Protein 2YX5 (pdb70)

Radius of gyration: 16.31 Å; Cα contacts (8 Å, |Δi|>4): 123; chains: 1; bounding box: 47×27×25 Å

Secondary structure (DSSP, 8-state):
-EEEEEEEEEPTT---HHHHHHHHHHHHTT-TT-------EEEEEEE---HHHHHHHHHHHIIIII--TTTEEEEEEEEE--

Nearest PDB structures (foldseek):
  2yx5-assembly1_A  TM=1.012E+00  e=3.214E-15  Methanocaldococcus jannaschii
  1t4a-assembly1_A  TM=8.708E-01  e=8.431E-09  Bacillus subtilis
  2zw2-assembly1_B  TM=8.905E-01  e=6.081E-07  Sulfurisphaera tokodaii
  2dgb-assembly1_D  TM=8.158E-01  e=1.953E-06  Thermus thermophilus
  3d54-assembly1_J  TM=8.507E-01  e=4.386E-05  Thermotoga maritima

Foldseek 3Di:
DKKKKKKKFWPPPDDDPVFVVVQVVCVVVPPPVRDTGGDIDIDIDDDDPDFVVVLVVVVVVCVPPVHDVVTMDMDMDMGHDD

Organism: Methanocaldococcus jannaschii (strain ATCC 43067 / DSM 2661 / JAL-1 / JCM 10045 / NBRC 100440) (NCBI:txid243232)

Sequence (82 aa):
MYKATVIIKLKKGVLNPEGRTIQRALNFLGFNNVKEVQTYKMIDIIMEENEEKVKEEVEEMCKKLLANPVIHDYEIKVEKIE

CATH classification: 3.30.1280.10

B-factor: mean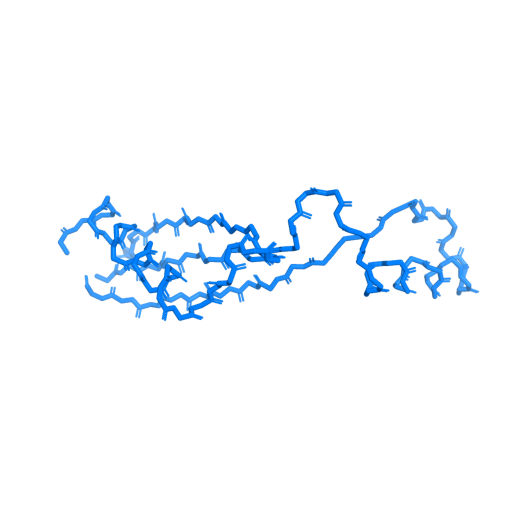 58.04, std 15.5, range [28.44, 111.87]

InterPro domains:
  IPR003850 Phosphoribosylformylglycinamidine synthase subunit PurS [MF_01926] (2-79)
  IPR003850 Phosphoribosylformylglycinamidine synthase subunit PurS [PF02700] (3-79)
  IPR003850 Phosphoribosylformylglycinamidine synthase subunit PurS [PTHR34696] (1-82)
  IPR003850 Phosphoribosylformylglycinamidine synthase subunit PurS [TIGR00302] (2-81)
  IPR036604 Phosphoribosylformylglycinamidine synthase subunit PurS-like superfamily [G3DSA:3.30.1280.10] (1-83)
  IPR036604 Phosphoribosylformylglycinamidine synthase subunit PurS-like superfamily [SSF82697] (2-78)

Structure (mmCIF, N/CA/C/O backbone):
data_2YX5
#
_entry.id   2YX5
#
_cell.length_a   96.251
_cell.length_b   96.251
_cell.length_c   48.257
_cell.angle_alpha   90.00
_cell.angle_beta   90.00
_cell.angle_gamma   120.00
#
_symmetry.space_group_name_H-M   'P 64 2 2'
#
loop_
_entity.id
_entity.type
_entity.pdbx_description
1 polymer 'UPF0062 protein MJ1593'
2 water water
#
loop_
_atom_site.group_PDB
_atom_site.id
_atom_site.type_symbol
_atom_site.label_atom_id
_atom_site.label_alt_id
_atom_site.label_comp_id
_atom_site.label_asym_id
_atom_site.label_entity_id
_atom_site.label_seq_id
_atom_site.pdbx_PDB_ins_code
_atom_site.Cartn_x
_atom_site.Cartn_y
_atom_site.Cartn_z
_atom_site.occupancy
_atom_site.B_iso_or_equiv
_atom_site.auth_seq_id
_atom_site.auth_comp_id
_atom_site.auth_asym_id
_atom_site.auth_atom_id
_atom_site.pdbx_PDB_model_num
ATOM 1 N N . MET A 1 1 ? 28.536 21.948 -4.273 1.00 67.56 1 MET A N 1
ATOM 2 C CA . MET A 1 1 ? 29.582 20.908 -4.463 1.00 61.39 1 MET A CA 1
ATOM 3 C C . MET A 1 1 ? 30.854 21.286 -3.718 1.00 60.81 1 MET A C 1
ATOM 4 O O . MET A 1 1 ? 31.372 22.409 -3.825 1.00 53.36 1 MET A O 1
ATOM 9 N N . TYR A 1 2 ? 31.343 20.329 -2.944 1.00 62.56 2 TYR A N 1
ATOM 10 C CA . TYR A 1 2 ? 32.543 20.535 -2.158 1.00 60.89 2 TYR A CA 1
ATOM 11 C C . TYR A 1 2 ? 33.482 19.349 -2.310 1.00 60.47 2 TYR A C 1
ATOM 12 O O . TYR A 1 2 ? 33.051 18.208 -2.567 1.00 48.55 2 TYR A O 1
ATOM 21 N N . LYS A 1 3 ? 34.768 19.650 -2.145 1.00 52.77 3 LYS A N 1
ATOM 22 C CA . LYS A 1 3 ? 35.821 18.665 -2.210 1.00 48.24 3 LYS A CA 1
ATOM 23 C C . LYS A 1 3 ? 36.420 18.529 -0.813 1.00 50.95 3 LYS A C 1
ATOM 24 O O . LYS A 1 3 ? 37.045 19.455 -0.302 1.00 52.73 3 LYS A O 1
ATOM 30 N N . ALA A 1 4 ? 36.212 17.384 -0.180 1.00 40.38 4 ALA A N 1
ATOM 31 C CA . ALA A 1 4 ? 36.778 17.178 1.135 1.00 42.18 4 ALA A CA 1
ATOM 32 C C . ALA A 1 4 ? 38.051 16.376 0.946 1.00 48.11 4 ALA A C 1
ATOM 33 O O . ALA A 1 4 ? 38.087 15.395 0.201 1.00 52.18 4 ALA A O 1
ATOM 35 N N . THR A 1 5 ? 39.113 16.804 1.601 1.00 47.52 5 THR A N 1
ATOM 36 C CA . THR A 1 5 ? 40.357 16.085 1.491 1.00 50.62 5 THR A CA 1
ATOM 37 C C . THR A 1 5 ? 40.655 15.395 2.823 1.00 49.79 5 THR A C 1
ATOM 38 O O . THR A 1 5 ? 40.756 16.056 3.859 1.00 54.53 5 THR A O 1
ATOM 42 N N . VAL A 1 6 ? 40.765 14.065 2.803 1.00 46.50 6 VAL A N 1
AT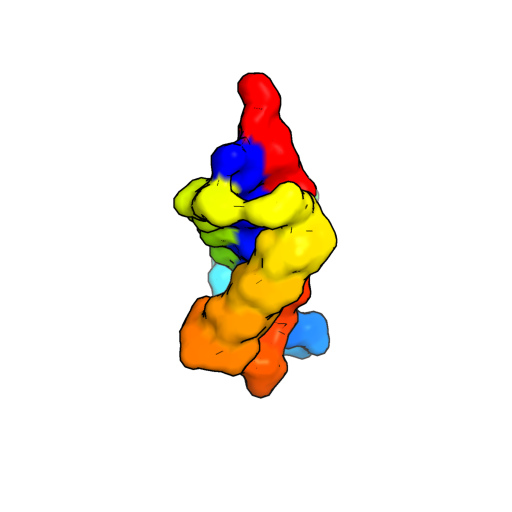OM 43 C CA . VAL A 1 6 ? 41.072 13.337 4.027 1.00 37.34 6 VAL A 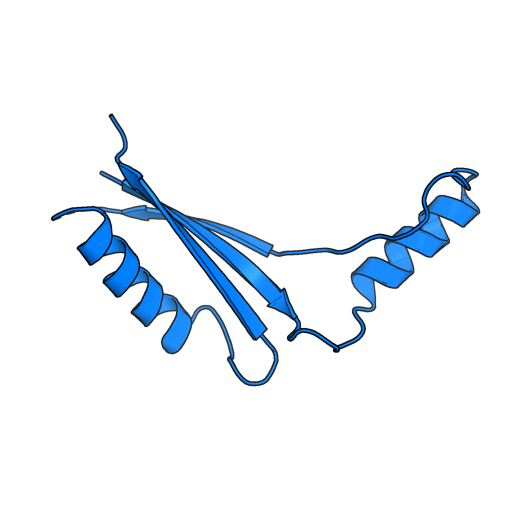CA 1
ATOM 44 C C . VAL A 1 6 ? 42.489 12.750 3.964 1.00 41.92 6 VAL A C 1
ATOM 45 O O . VAL A 1 6 ? 42.800 11.974 3.066 1.00 40.02 6 VAL A O 1
ATOM 49 N N . ILE A 1 7 ? 43.349 13.157 4.894 1.00 42.54 7 ILE A N 1
ATOM 50 C CA . ILE A 1 7 ? 44.699 12.617 4.967 1.00 46.28 7 ILE A CA 1
ATOM 51 C C . ILE A 1 7 ? 44.677 11.657 6.134 1.00 48.16 7 ILE A C 1
ATOM 52 O O . ILE A 1 7 ? 44.241 12.022 7.221 1.00 46.34 7 ILE A O 1
ATOM 57 N N . ILE A 1 8 ? 45.121 10.427 5.897 1.00 50.00 8 ILE A N 1
ATOM 58 C CA . ILE A 1 8 ? 45.161 9.414 6.935 1.00 39.66 8 ILE A CA 1
ATOM 59 C C . ILE A 1 8 ? 46.583 8.889 7.101 1.00 41.26 8 ILE A C 1
ATOM 60 O O . ILE A 1 8 ? 47.234 8.517 6.131 1.00 43.24 8 ILE A O 1
ATOM 65 N N . LYS A 1 9 ? 47.056 8.870 8.339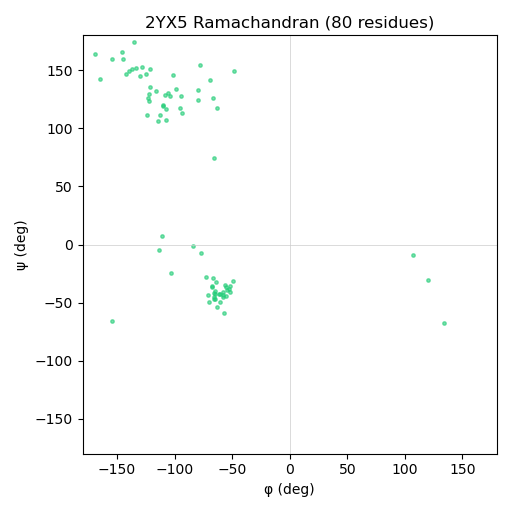 1.00 39.92 9 LYS A N 1
ATOM 66 C CA . LYS A 1 9 ? 48.397 8.396 8.642 1.00 51.09 9 LYS A CA 1
ATOM 67 C C . LYS A 1 9 ? 48.343 7.480 9.866 1.00 50.10 9 LYS A C 1
ATOM 68 O O . LYS A 1 9 ? 47.292 7.307 10.491 1.00 47.27 9 LYS A O 1
ATOM 74 N N . LEU A 1 10 ? 49.478 6.882 10.198 1.00 52.82 10 LEU A N 1
ATOM 75 C CA . LEU A 1 10 ? 49.540 6.035 11.373 1.00 53.58 10 LEU A CA 1
ATOM 76 C C . LEU A 1 10 ? 49.627 6.979 12.568 1.00 55.66 10 LEU A C 1
ATOM 77 O O . LEU A 1 10 ? 50.078 8.120 12.427 1.00 53.77 10 LEU A O 1
ATOM 82 N N . LYS A 1 11 ? 49.180 6.512 13.730 1.00 55.37 11 LYS A N 1
ATOM 83 C CA . LYS A 1 11 ? 49.247 7.311 14.948 1.00 63.48 11 LYS A CA 1
ATOM 84 C C . LYS A 1 11 ? 50.666 7.891 15.089 1.00 70.26 11 LYS A C 1
ATOM 85 O O . LYS A 1 11 ? 51.650 7.289 14.637 1.00 71.67 11 LYS A O 1
ATOM 91 N N . LYS A 1 12 ? 50.773 9.069 15.694 1.00 74.09 12 LYS A N 1
ATOM 92 C CA . LYS A 1 12 ? 52.079 9.681 15.882 1.00 79.19 12 LYS A CA 1
ATOM 93 C C . LYS A 1 12 ? 52.858 8.811 16.851 1.00 76.05 12 LYS A C 1
ATOM 94 O O . LYS A 1 12 ? 52.383 8.512 17.949 1.00 70.71 12 LYS A O 1
ATOM 100 N N . GLY A 1 13 ? 54.052 8.399 16.439 1.00 71.76 13 GLY A N 1
ATOM 101 C CA . GLY A 1 13 ? 54.862 7.559 17.297 1.00 74.12 13 GLY A CA 1
ATOM 102 C C . GLY A 1 13 ? 54.931 6.114 16.839 1.00 75.50 13 GLY A C 1
ATOM 103 O O . GLY A 1 13 ? 55.709 5.331 17.386 1.00 77.91 13 GLY A O 1
ATOM 104 N N . VAL A 1 14 ? 54.116 5.741 15.855 1.00 64.93 14 VAL A N 1
ATOM 105 C CA . VAL A 1 14 ? 54.151 4.374 15.361 1.00 55.24 14 VAL A CA 1
ATOM 106 C C . VAL A 1 14 ? 55.072 4.324 14.152 1.00 56.55 14 VAL A C 1
ATOM 107 O O . VAL A 1 14 ? 54.931 5.124 13.225 1.00 48.55 14 VAL A O 1
ATOM 111 N N . LEU A 1 15 ? 56.037 3.405 14.175 1.00 50.24 15 LEU A N 1
ATOM 112 C CA . LEU A 1 15 ? 56.947 3.296 13.057 1.00 50.11 15 LEU A CA 1
ATOM 113 C C . LEU A 1 15 ? 56.172 2.761 11.855 1.00 48.61 15 LEU A C 1
ATOM 114 O O . LEU A 1 15 ? 55.283 1.912 11.979 1.00 45.27 15 LEU A O 1
ATOM 119 N N . ASN A 1 16 ? 56.506 3.301 10.693 1.00 45.50 16 ASN A N 1
ATOM 120 C CA . ASN A 1 16 ? 55.870 2.934 9.445 1.00 47.06 16 ASN A CA 1
ATOM 121 C C . ASN A 1 16 ? 56.840 2.236 8.495 1.00 46.14 16 ASN A C 1
ATOM 122 O O . ASN A 1 16 ? 57.732 2.856 7.894 1.00 44.75 16 ASN A O 1
ATOM 127 N N . PRO A 1 17 ? 56.666 0.921 8.351 1.00 46.25 17 PRO A N 1
ATOM 128 C CA . PRO A 1 17 ? 57.493 0.085 7.481 1.00 45.87 17 PRO A CA 1
ATOM 129 C C . PRO A 1 17 ? 57.589 0.636 6.053 1.00 40.13 17 PRO A C 1
ATOM 130 O O . PRO A 1 17 ? 58.6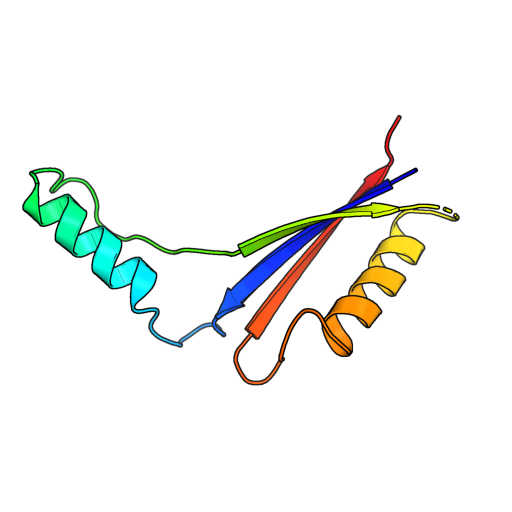37 0.528 5.412 1.00 39.51 17 PRO A O 1
ATOM 134 N N . GLU A 1 18 ? 56.502 1.223 5.551 1.00 37.70 18 GLU A N 1
ATOM 135 C CA . GLU A 1 18 ? 56.540 1.748 4.189 1.00 43.35 18 GLU A CA 1
ATOM 136 C C . GLU A 1 18 ? 57.537 2.918 4.093 1.00 37.15 18 GLU A C 1
ATOM 137 O O . GLU A 1 18 ? 58.376 2.947 3.205 1.00 34.42 18 GLU A O 1
ATOM 143 N N . GLY A 1 19 ? 57.454 3.848 5.037 1.00 38.28 19 GLY A N 1
ATOM 144 C CA . GLY A 1 19 ? 58.353 4.981 5.003 1.00 44.64 19 GLY A CA 1
ATOM 145 C C . GLY A 1 19 ? 59.804 4.543 5.098 1.00 45.13 19 GLY A C 1
ATOM 146 O O . GLY A 1 19 ? 60.671 4.963 4.294 1.00 40.33 19 GLY A O 1
ATOM 147 N N . ARG A 1 20 ? 60.066 3.687 6.080 1.00 41.69 20 ARG A N 1
ATOM 148 C CA . ARG A 1 20 ? 61.405 3.181 6.299 1.00 47.58 20 ARG A CA 1
ATOM 149 C C . ARG A 1 20 ? 61.946 2.471 5.067 1.00 46.08 20 ARG A C 1
ATOM 150 O O . ARG A 1 20 ? 63.102 2.648 4.693 1.00 43.56 20 ARG A O 1
ATOM 158 N N . THR A 1 21 ? 61.090 1.702 4.415 1.00 37.74 21 THR A N 1
ATOM 159 C CA . THR A 1 21 ? 61.493 0.961 3.236 1.00 39.50 21 THR A CA 1
ATOM 160 C C . THR A 1 21 ? 61.851 1.881 2.094 1.00 42.70 21 THR A C 1
ATOM 161 O O . THR A 1 21 ? 62.852 1.686 1.404 1.00 53.09 21 THR A O 1
ATOM 165 N N . ILE A 1 22 ? 61.017 2.874 1.878 1.00 39.36 22 ILE A N 1
ATOM 166 C CA . ILE A 1 22 ? 61.273 3.796 0.808 1.00 47.45 22 ILE A CA 1
ATOM 167 C C . ILE A 1 22 ? 62.601 4.506 1.033 1.00 42.84 22 ILE A C 1
ATOM 168 O O . ILE A 1 22 ? 63.394 4.652 0.103 1.00 40.4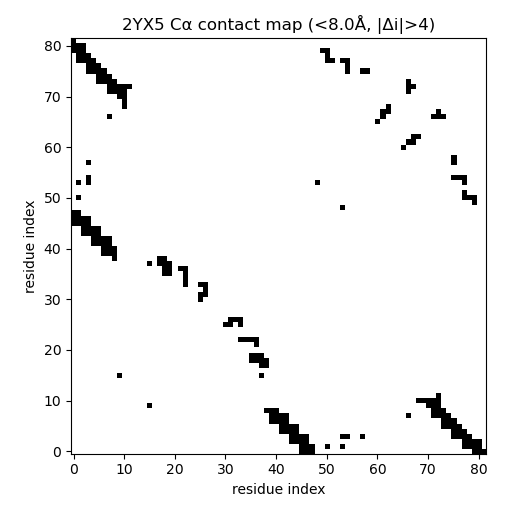5 22 ILE A O 1
ATOM 173 N N . GLN A 1 23 ? 62.846 4.920 2.275 1.00 44.10 23 GLN A N 1
ATOM 174 C CA . GLN A 1 23 ? 64.078 5.612 2.603 1.00 51.28 23 GLN A CA 1
ATOM 175 C C . GLN A 1 23 ? 65.292 4.766 2.232 1.00 52.90 23 GLN A C 1
ATOM 176 O O . GLN A 1 23 ? 66.142 5.176 1.429 1.00 48.47 23 GLN A O 1
ATOM 182 N N . ARG A 1 24 ? 65.360 3.578 2.819 1.00 50.35 24 ARG A N 1
ATOM 183 C CA . ARG A 1 24 ? 66.474 2.683 2.572 1.00 59.14 24 ARG A CA 1
ATOM 184 C C . ARG A 1 24 ? 66.663 2.318 1.090 1.00 53.50 24 ARG A C 1
ATOM 185 O O . ARG A 1 24 ? 67.788 2.339 0.569 1.00 51.70 24 ARG A O 1
ATOM 193 N N . ALA A 1 25 ? 65.574 2.020 0.398 1.00 51.41 25 ALA A N 1
ATOM 194 C CA . ALA A 1 25 ? 65.689 1.704 -1.010 1.00 42.61 25 ALA A CA 1
ATOM 195 C C . ALA A 1 25 ? 66.202 2.946 -1.736 1.00 47.60 25 ALA A C 1
ATOM 196 O O . ALA A 1 25 ? 66.916 2.838 -2.731 1.00 37.16 25 ALA A O 1
ATOM 198 N N . LEU A 1 26 ? 65.837 4.132 -1.251 1.00 43.52 26 LEU A N 1
ATOM 199 C CA . LEU A 1 26 ? 66.299 5.356 -1.913 1.00 45.20 26 LEU A CA 1
ATOM 200 C C . LEU A 1 26 ? 67.795 5.579 -1.684 1.00 52.32 26 LEU A C 1
ATOM 201 O O . LEU A 1 26 ? 68.527 5.930 -2.606 1.00 46.98 26 LEU A O 1
ATOM 206 N N . ASN A 1 27 ? 68.244 5.372 -0.453 1.00 46.86 27 ASN A N 1
ATOM 207 C CA . ASN A 1 27 ? 69.652 5.522 -0.158 1.00 53.14 27 ASN A CA 1
ATOM 208 C C . ASN A 1 27 ? 70.409 4.452 -0.921 1.00 60.03 27 ASN A C 1
ATOM 209 O O . ASN A 1 27 ? 71.485 4.706 -1.470 1.00 64.72 27 ASN A O 1
ATOM 214 N N . PHE A 1 28 ? 69.839 3.256 -0.964 1.00 51.43 28 PHE A N 1
ATOM 215 C CA . PHE A 1 28 ? 70.478 2.158 -1.660 1.00 49.32 28 PHE A CA 1
ATOM 216 C C . PHE A 1 28 ? 70.780 2.493 -3.116 1.00 50.63 28 PHE A C 1
ATOM 217 O O . PHE A 1 28 ? 71.779 2.048 -3.667 1.00 58.73 28 PHE A O 1
ATOM 225 N N . LEU A 1 29 ? 69.911 3.263 -3.749 1.00 47.52 29 LEU A N 1
ATOM 226 C CA . LEU A 1 29 ? 70.129 3.601 -5.140 1.00 51.65 29 LEU A CA 1
ATOM 227 C C . LEU A 1 29 ? 71.061 4.789 -5.361 1.00 54.45 29 LEU A C 1
ATOM 228 O O . LEU A 1 29 ? 71.349 5.158 -6.512 1.00 51.60 29 LEU A O 1
ATOM 233 N N . GLY A 1 30 ? 71.532 5.389 -4.270 1.00 56.77 30 GLY A N 1
ATOM 234 C CA . GLY A 1 30 ? 72.432 6.515 -4.404 1.00 61.85 30 GLY A CA 1
ATOM 235 C C . GLY A 1 30 ? 71.939 7.804 -3.788 1.00 64.57 30 GLY A C 1
ATOM 236 O O . GLY A 1 30 ? 72.745 8.615 -3.350 1.00 73.21 30 GLY A O 1
ATOM 237 N N . PHE A 1 31 ? 70.629 8.010 -3.750 1.00 58.70 31 PHE A N 1
ATOM 238 C CA . PHE A 1 31 ? 70.082 9.235 -3.165 1.00 54.75 31 PHE A CA 1
ATOM 239 C C . PHE A 1 31 ? 70.356 9.320 -1.654 1.00 56.23 31 PHE A C 1
ATOM 240 O O . PHE A 1 31 ? 69.452 9.135 -0.834 1.00 47.24 31 PHE A O 1
ATOM 248 N N . ASN A 1 32 ? 71.603 9.606 -1.286 1.00 56.55 32 ASN A N 1
ATOM 249 C CA . ASN A 1 32 ? 71.958 9.713 0.130 1.00 63.54 32 ASN A CA 1
ATOM 250 C C . ASN A 1 32 ? 71.507 11.025 0.768 1.00 56.65 32 ASN A C 1
ATOM 251 O O . ASN A 1 32 ? 71.603 11.218 1.982 1.00 51.88 32 ASN A O 1
ATOM 256 N N . ASN A 1 33 ? 71.005 11.918 -0.086 1.00 48.15 33 ASN A N 1
ATOM 257 C CA . ASN A 1 33 ? 70.438 13.215 0.331 1.00 49.01 33 ASN A CA 1
ATOM 258 C C . ASN A 1 33 ? 69.156 12.961 1.125 1.00 48.47 33 ASN A C 1
ATOM 259 O O . ASN A 1 33 ? 68.830 13.729 2.094 1.00 49.04 33 ASN A O 1
ATOM 264 N N . VAL A 1 34 ? 68.415 11.927 0.704 1.00 48.11 34 VAL A N 1
ATOM 265 C CA . VAL A 1 34 ? 67.163 11.582 1.361 1.00 48.40 34 VAL A CA 1
ATOM 266 C C . VAL A 1 34 ? 67.460 11.181 2.786 1.00 50.63 34 VAL A C 1
ATOM 267 O O . VAL A 1 34 ? 68.172 10.207 3.051 1.00 48.95 34 VAL A O 1
ATOM 271 N N . LYS A 1 35 ? 66.911 11.955 3.711 1.00 48.55 35 LYS A N 1
ATOM 272 C CA . LYS A 1 35 ? 67.146 11.704 5.116 1.00 55.43 35 LYS A CA 1
ATOM 273 C C . LYS A 1 35 ? 65.995 11.036 5.849 1.00 56.29 35 LYS A C 1
ATOM 274 O O . LYS A 1 35 ? 66.205 10.375 6.864 1.00 46.75 35 LYS A O 1
ATOM 280 N N . GLU A 1 36 ? 64.786 11.197 5.331 1.00 49.89 36 GLU A N 1
ATOM 281 C CA . GLU A 1 36 ? 63.626 10.619 5.976 1.00 57.00 36 GLU A CA 1
ATOM 282 C C . GLU A 1 36 ? 62.419 10.599 5.047 1.00 50.98 36 GLU A C 1
ATOM 283 O O . GLU A 1 36 ? 62.224 11.524 4.263 1.00 42.50 36 GLU A O 1
ATOM 289 N N . VAL A 1 37 ? 61.624 9.532 5.120 1.00 45.89 37 VAL A N 1
ATOM 290 C CA . VAL A 1 37 ? 60.426 9.435 4.287 1.00 45.08 37 VAL A CA 1
ATOM 291 C C . VAL A 1 37 ? 59.200 9.072 5.119 1.00 43.21 37 VAL A C 1
ATOM 292 O O . VAL A 1 37 ? 59.299 8.332 6.077 1.00 48.31 37 VAL A O 1
ATOM 296 N N . GLN A 1 38 ? 58.049 9.607 4.752 1.00 42.96 38 GLN A N 1
ATOM 297 C CA . GLN A 1 38 ? 56.824 9.315 5.473 1.00 40.31 38 GLN A CA 1
ATOM 298 C C . GLN A 1 38 ? 55.752 9.151 4.405 1.00 47.94 38 GLN A C 1
ATOM 299 O O . GLN A 1 38 ? 55.853 9.771 3.354 1.00 40.88 38 GLN A O 1
ATOM 305 N N . THR A 1 39 ? 54.752 8.308 4.657 1.00 39.85 39 THR A N 1
ATOM 306 C CA . THR A 1 39 ? 53.687 8.086 3.688 1.00 42.45 39 THR A CA 1
ATOM 307 C C . THR A 1 39 ? 52.296 8.246 4.282 1.00 47.42 39 THR A C 1
ATOM 308 O O . THR A 1 39 ? 52.083 8.037 5.468 1.00 41.23 39 THR A O 1
ATOM 312 N N . TYR A 1 40 ? 51.351 8.619 3.426 1.00 39.56 40 TYR A N 1
ATOM 313 C CA . TYR A 1 40 ? 49.977 8.890 3.830 1.00 42.58 40 TYR A CA 1
ATOM 314 C C . TYR A 1 40 ? 49.031 8.456 2.746 1.00 37.09 40 TYR A C 1
ATOM 315 O O . TYR A 1 40 ? 49.397 8.335 1.581 1.00 39.56 40 TYR A O 1
ATOM 324 N N . LY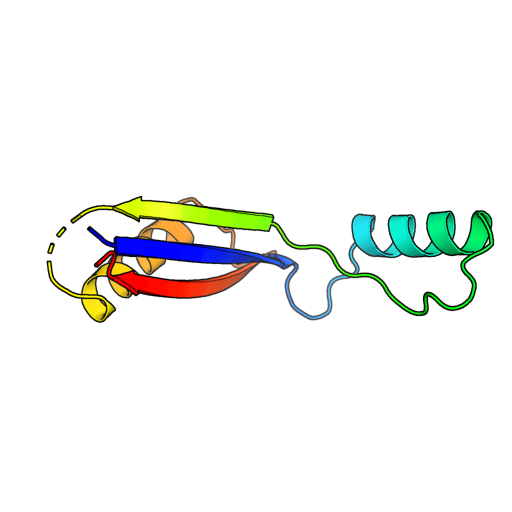S A 1 41 ? 47.789 8.259 3.130 1.00 38.80 41 LYS A N 1
ATOM 325 C CA . LYS A 1 41 ? 46.797 7.908 2.151 1.00 40.23 41 LYS A CA 1
ATOM 326 C C . LYS A 1 41 ? 45.989 9.196 1.990 1.00 40.94 41 LYS A C 1
ATOM 327 O O . LYS A 1 41 ? 45.595 9.833 2.967 1.00 37.82 41 LYS A O 1
ATOM 333 N N . MET A 1 42 ? 45.790 9.609 0.758 1.00 42.98 42 MET A N 1
ATOM 334 C CA . MET A 1 42 ? 45.004 10.788 0.535 1.00 47.32 42 MET A CA 1
ATOM 335 C C . MET A 1 42 ? 43.678 10.344 -0.062 1.00 45.72 42 MET A C 1
ATOM 336 O O . MET A 1 42 ? 43.647 9.574 -1.005 1.00 41.38 42 MET A O 1
ATOM 341 N N . ILE A 1 43 ? 42.583 10.809 0.525 1.00 44.95 43 ILE A N 1
ATOM 342 C CA . ILE A 1 43 ? 41.244 10.478 0.048 1.00 42.06 43 ILE A CA 1
ATOM 343 C C . ILE A 1 43 ? 40.434 11.753 -0.268 1.00 44.81 43 ILE A C 1
ATOM 344 O O . ILE A 1 43 ? 40.078 12.521 0.648 1.00 38.61 43 ILE A O 1
ATOM 349 N N . ASP A 1 44 ? 40.159 11.962 -1.559 1.00 38.20 44 ASP A N 1
ATOM 350 C CA . ASP A 1 44 ? 39.378 13.099 -2.013 1.00 35.46 44 ASP A CA 1
ATOM 351 C C . ASP A 1 44 ? 37.908 12.760 -2.141 1.00 42.73 44 ASP A C 1
ATOM 352 O O . ASP A 1 44 ? 37.509 11.958 -2.982 1.00 42.69 44 ASP A O 1
ATOM 357 N N . ILE A 1 45 ? 37.082 13.363 -1.304 1.00 46.31 45 ILE A N 1
ATOM 358 C CA . ILE A 1 45 ? 35.671 13.067 -1.385 1.00 40.92 45 ILE A CA 1
ATOM 359 C C . ILE A 1 45 ? 34.911 14.237 -1.989 1.00 45.57 45 ILE A C 1
ATOM 360 O O . ILE A 1 45 ? 34.910 15.336 -1.436 1.00 43.06 45 ILE A O 1
ATOM 365 N N . ILE A 1 46 ? 34.299 14.005 -3.147 1.00 41.07 46 ILE A N 1
ATOM 366 C CA . ILE A 1 46 ? 33.493 15.027 -3.807 1.00 43.16 46 ILE A CA 1
ATOM 367 C C . ILE A 1 46 ? 32.035 14.801 -3.402 1.00 51.33 46 ILE A C 1
ATOM 368 O O . ILE A 1 46 ? 31.428 13.754 -3.698 1.00 45.11 46 ILE A O 1
ATOM 373 N N . MET A 1 47 ? 31.477 15.807 -2.724 1.00 46.94 47 MET A N 1
ATOM 374 C CA . MET A 1 47 ? 30.123 15.683 -2.183 1.00 56.89 47 MET A CA 1
ATOM 375 C C . MET A 1 47 ? 29.257 16.954 -2.169 1.00 59.34 47 MET A C 1
ATOM 376 O O . MET A 1 47 ? 29.754 18.086 -2.318 1.00 59.85 47 MET A O 1
ATOM 381 N N . GLU A 1 48 ? 27.958 16.740 -1.949 1.00 68.24 48 GLU A N 1
ATOM 382 C CA . GLU A 1 48 ? 26.974 17.815 -1.862 1.00 63.17 48 GLU A CA 1
ATOM 383 C C . GLU A 1 48 ? 26.635 18.093 -0.398 1.00 69.42 48 GLU A C 1
ATOM 384 O O . GLU A 1 48 ? 26.893 19.193 0.117 1.00 59.30 48 GLU A O 1
ATOM 390 N N . GLU A 1 50 ? 25.503 21.934 2.177 1.00 62.25 50 GLU A N 1
ATOM 391 C CA . GLU A 1 50 ? 25.106 23.075 3.090 1.00 66.21 50 GLU A CA 1
ATOM 392 C C . GLU A 1 50 ? 26.173 24.180 3.147 1.00 64.60 50 GLU A C 1
ATOM 393 O O . GLU A 1 50 ? 25.952 25.296 2.649 1.00 68.96 50 GLU A O 1
ATOM 399 N N . ASN A 1 51 ? 27.330 23.837 3.731 1.00 65.69 51 ASN A N 1
ATOM 400 C CA . ASN A 1 51 ? 28.486 24.742 3.831 1.00 68.24 51 ASN A CA 1
ATOM 401 C C . ASN A 1 51 ? 29.685 23.914 4.297 1.00 68.03 51 ASN A C 1
ATOM 402 O O . ASN A 1 51 ? 29.501 22.809 4.818 1.00 57.31 51 ASN A O 1
ATOM 407 N N . GLU A 1 52 ? 30.901 24.443 4.140 1.00 65.87 52 GLU A N 1
ATOM 408 C CA . GLU A 1 52 ? 32.093 23.684 4.528 1.00 70.88 52 GLU A CA 1
ATOM 409 C C . GLU A 1 52 ? 32.196 23.156 5.954 1.00 71.69 52 GLU A C 1
ATOM 410 O O . GLU A 1 52 ? 32.718 22.058 6.164 1.00 71.06 52 GLU A O 1
ATOM 416 N N . GLU A 1 53 ? 31.720 23.904 6.940 1.00 69.28 53 GLU A N 1
ATOM 417 C CA . GLU A 1 53 ? 31.824 23.398 8.298 1.00 68.35 53 GLU A CA 1
ATOM 418 C C . GLU A 1 53 ? 30.917 22.188 8.464 1.00 65.95 53 GLU A C 1
ATOM 419 O O . GLU A 1 53 ? 31.271 21.234 9.159 1.00 64.75 53 GLU A O 1
ATOM 425 N N . LYS A 1 54 ? 29.754 22.212 7.815 1.00 58.54 54 LYS A N 1
ATOM 426 C CA . LYS A 1 54 ? 28.834 21.098 7.940 1.00 61.61 54 LYS A CA 1
ATOM 427 C C . LYS A 1 54 ? 29.327 19.882 7.182 1.00 60.57 54 LYS A C 1
ATOM 428 O O . LYS A 1 54 ? 29.015 18.751 7.549 1.00 57.92 54 LYS A O 1
ATOM 434 N N . VAL A 1 55 ? 30.104 20.124 6.130 1.00 56.65 55 VAL A N 1
ATOM 435 C CA . VAL A 1 55 ? 30.658 19.043 5.319 1.00 58.49 55 VAL A CA 1
ATOM 436 C C . VAL A 1 55 ? 31.717 18.336 6.161 1.00 57.13 55 VAL A C 1
ATOM 437 O O . VAL A 1 55 ? 31.718 17.102 6.279 1.00 45.44 55 VAL A O 1
ATOM 441 N N . LYS A 1 56 ? 32.605 19.144 6.744 1.00 54.89 56 LYS A N 1
ATOM 442 C CA . LYS A 1 56 ? 33.677 18.661 7.602 1.00 61.63 56 LYS A CA 1
ATOM 443 C C . LYS A 1 56 ? 33.076 17.778 8.699 1.00 63.85 56 LYS A C 1
ATOM 444 O O . LYS A 1 56 ? 33.646 16.751 9.074 1.00 66.98 56 LYS A O 1
ATOM 450 N N . GLU A 1 57 ? 31.914 18.168 9.202 1.00 62.53 57 GLU A N 1
ATOM 451 C CA . GLU A 1 57 ? 31.270 17.376 10.234 1.00 63.18 57 GLU A CA 1
ATOM 452 C C . GLU A 1 57 ? 30.880 16.030 9.654 1.00 55.91 57 GLU A C 1
ATOM 453 O O . GLU A 1 57 ? 31.061 14.995 10.271 1.00 49.67 57 GLU A O 1
ATOM 459 N N . GLU A 1 58 ? 30.351 16.051 8.448 1.00 42.37 58 GLU A N 1
ATOM 460 C CA . GLU A 1 58 ? 29.915 14.819 7.842 1.00 52.65 58 GLU A CA 1
ATOM 461 C C . GLU A 1 58 ? 31.058 13.833 7.553 1.00 54.63 58 GLU A C 1
ATOM 462 O O . GLU A 1 58 ? 30.953 12.648 7.875 1.00 46.71 58 GLU A O 1
ATOM 468 N N . VAL A 1 59 ? 32.142 14.320 6.957 1.00 47.14 59 VAL A N 1
ATOM 469 C CA . VAL A 1 59 ? 33.261 13.450 6.633 1.00 57.61 59 VAL A CA 1
ATOM 470 C C . VAL A 1 59 ? 33.872 12.987 7.945 1.00 56.13 59 VAL A C 1
ATOM 471 O O . VAL A 1 59 ? 34.408 11.884 8.049 1.00 47.38 59 VAL A O 1
ATOM 475 N N . GLU A 1 60 ? 33.739 13.835 8.958 1.00 56.54 60 GLU A N 1
ATOM 476 C CA . GLU A 1 60 ? 34.250 13.531 10.282 1.00 55.52 60 GLU A CA 1
ATOM 477 C C . GLU A 1 60 ? 33.589 12.237 10.705 1.00 57.85 60 GLU A C 1
ATOM 478 O O . GLU A 1 60 ? 34.256 11.336 11.214 1.00 56.84 60 GLU A O 1
ATOM 484 N N . GLU A 1 61 ? 32.277 12.151 10.479 1.00 49.71 61 GLU A N 1
ATOM 485 C CA . GLU A 1 61 ? 31.522 10.954 10.796 1.00 46.53 61 GLU A CA 1
ATOM 486 C C . GLU A 1 61 ? 31.954 9.765 9.931 1.00 47.55 61 GLU A C 1
ATOM 487 O O . GLU A 1 61 ? 32.066 8.641 10.422 1.00 44.62 61 GLU A O 1
ATOM 493 N N . MET A 1 62 ? 32.175 10.008 8.640 1.00 42.27 62 MET A N 1
ATOM 494 C CA . MET A 1 62 ? 32.611 8.951 7.720 1.00 48.57 62 MET A CA 1
ATOM 495 C C . MET A 1 62 ? 33.889 8.305 8.249 1.00 46.03 62 MET A C 1
ATOM 496 O O . MET A 1 62 ? 34.032 7.088 8.242 1.00 44.73 62 MET A O 1
ATOM 501 N N . CYS A 1 63 ? 34.804 9.151 8.707 1.00 41.63 63 CYS A N 1
ATOM 502 C CA . CYS A 1 63 ? 36.075 8.728 9.262 1.00 48.10 63 CYS A CA 1
ATOM 503 C C . CYS A 1 63 ? 35.817 7.909 10.508 1.00 54.52 63 CYS A C 1
ATOM 504 O O . CYS A 1 63 ? 36.305 6.783 10.645 1.00 50.23 63 CYS A O 1
ATOM 507 N N . LYS A 1 64 ? 35.047 8.509 11.413 1.00 60.25 64 LYS A N 1
ATOM 508 C CA . LYS A 1 64 ? 34.719 7.905 12.690 1.00 64.73 64 LYS A CA 1
ATOM 509 C C . LYS A 1 64 ? 34.118 6.542 12.565 1.00 58.55 64 LYS A C 1
ATOM 510 O O . LYS A 1 64 ? 34.428 5.678 13.368 1.00 62.73 64 LYS A O 1
ATOM 516 N N . LYS A 1 65 ? 33.265 6.328 11.573 1.00 49.60 65 LYS A N 1
ATOM 517 C CA . LYS A 1 65 ? 32.666 5.013 11.456 1.00 53.24 65 LYS A CA 1
ATOM 518 C C . LYS A 1 65 ? 33.064 4.127 10.264 1.00 53.99 65 LYS A C 1
ATOM 519 O O . LYS A 1 65 ? 32.482 3.061 10.074 1.00 54.69 65 LYS A O 1
ATOM 525 N N . LEU A 1 66 ? 34.052 4.541 9.472 1.00 41.84 66 LEU A N 1
ATOM 526 C CA . LEU A 1 66 ? 34.480 3.706 8.351 1.00 48.85 66 LEU A CA 1
ATOM 527 C C . LEU A 1 66 ? 35.910 3.911 7.905 1.00 47.53 66 LEU A C 1
ATOM 528 O O . LEU A 1 66 ? 36.743 3.022 8.033 1.00 51.05 66 LEU A O 1
ATOM 533 N N . LEU A 1 67 ? 36.174 5.099 7.381 1.00 51.93 67 LEU A N 1
ATOM 534 C CA . LEU A 1 67 ? 37.475 5.469 6.844 1.00 49.69 67 LEU A CA 1
ATOM 535 C C . LEU A 1 67 ? 38.717 5.262 7.692 1.00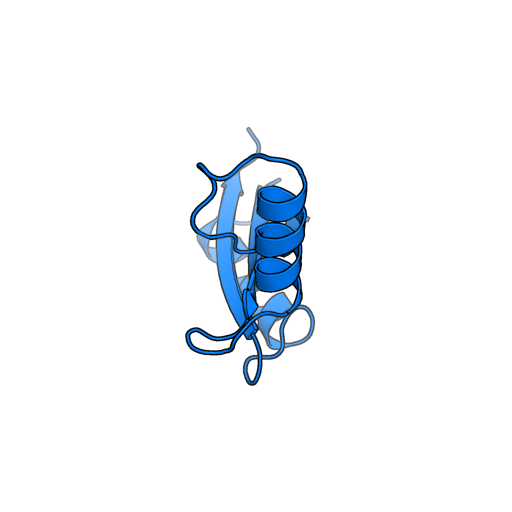 44.66 67 LEU A C 1
ATOM 536 O O . LEU A 1 67 ? 39.756 4.830 7.181 1.00 39.37 67 LEU A O 1
ATOM 541 N N . ALA A 1 68 ? 38.642 5.550 8.978 1.00 37.83 68 ALA A N 1
ATOM 542 C CA . ALA A 1 68 ? 39.838 5.376 9.786 1.00 46.86 68 ALA A CA 1
ATOM 543 C C . ALA A 1 68 ? 39.581 4.733 11.132 1.00 47.92 68 ALA A C 1
ATOM 544 O O . ALA A 1 68 ? 38.487 4.855 11.695 1.00 55.21 68 ALA A O 1
ATOM 546 N N . ASN A 1 69 ? 40.597 4.033 11.629 1.00 48.54 69 ASN A N 1
ATOM 547 C CA . ASN A 1 69 ? 40.526 3.378 12.922 1.00 49.18 69 ASN A CA 1
ATOM 548 C C . ASN A 1 69 ? 41.393 4.175 13.877 1.00 44.32 69 ASN A C 1
ATOM 549 O O . ASN A 1 69 ? 42.607 4.111 13.805 1.00 44.20 69 ASN A O 1
ATOM 554 N N . PRO A 1 70 ? 40.769 4.913 14.805 1.00 52.06 70 PRO A N 1
ATOM 555 C CA . PRO A 1 70 ? 41.462 5.746 15.799 1.00 52.76 70 PRO A CA 1
ATOM 556 C C . PRO A 1 70 ? 42.583 5.048 16.568 1.00 55.95 70 PRO A C 1
ATOM 557 O O . PRO A 1 70 ? 43.568 5.688 16.958 1.00 51.88 70 PRO A O 1
ATOM 561 N N . VAL A 1 71 ? 42.444 3.742 16.787 1.00 55.79 71 VAL A N 1
ATOM 562 C CA . VAL A 1 71 ? 43.471 3.011 17.518 1.00 54.30 71 VAL A CA 1
ATOM 563 C C . VAL A 1 71 ? 44.827 3.053 16.810 1.00 56.34 71 VAL A C 1
ATOM 564 O O . VAL A 1 71 ? 45.856 3.253 17.451 1.00 58.68 71 VAL A O 1
ATOM 568 N N . ILE A 1 72 ? 44.814 2.890 15.488 1.00 52.57 72 ILE A N 1
ATOM 569 C CA . ILE A 1 72 ? 46.041 2.882 14.674 1.00 53.26 72 ILE A CA 1
ATOM 570 C C . ILE A 1 72 ? 46.165 4.062 13.708 1.00 56.83 72 ILE A C 1
ATOM 571 O O . ILE A 1 72 ? 47.192 4.226 13.043 1.00 51.69 72 ILE A O 1
ATOM 576 N N . HIS A 1 73 ? 45.125 4.885 13.642 1.00 53.59 73 HIS A N 1
ATOM 577 C CA . HIS A 1 73 ? 45.102 5.987 12.693 1.00 50.67 73 HIS A CA 1
ATOM 578 C C . HIS A 1 73 ? 44.881 7.368 13.229 1.00 50.29 73 HIS A C 1
ATOM 579 O O . HIS A 1 73 ? 44.159 7.570 14.195 1.00 56.48 73 HIS A O 1
ATOM 586 N N . ASP A 1 74 ? 45.509 8.317 12.554 1.00 47.34 74 ASP A N 1
ATOM 587 C CA . ASP A 1 74 ? 45.352 9.728 12.845 1.00 47.70 74 ASP A CA 1
ATOM 588 C C . ASP A 1 74 ? 44.849 10.221 11.495 1.00 53.74 74 ASP A C 1
ATOM 589 O O . ASP A 1 74 ? 45.163 9.613 10.465 1.00 49.61 74 ASP A O 1
ATOM 594 N N . TYR A 1 75 ? 44.049 11.282 11.482 1.00 47.74 75 TYR A N 1
ATOM 595 C CA . TYR A 1 75 ? 43.550 11.794 10.210 1.00 51.38 75 TYR A CA 1
ATOM 596 C C . TYR A 1 75 ? 43.219 13.268 10.309 1.00 50.55 75 TYR A C 1
ATOM 597 O O . TYR A 1 75 ? 43.053 13.789 11.399 1.00 46.24 75 TYR A O 1
ATOM 606 N N . GLU A 1 76 ? 43.169 13.944 9.169 1.00 51.40 76 GLU A N 1
ATOM 607 C CA . GLU A 1 76 ? 42.815 15.349 9.138 1.00 52.07 76 GLU A CA 1
ATOM 608 C C . GLU A 1 76 ? 41.964 15.635 7.913 1.00 53.44 76 GLU A C 1
ATOM 609 O O . GLU A 1 76 ? 42.141 15.007 6.874 1.00 42.62 76 GLU A O 1
ATOM 615 N N . ILE A 1 77 ? 41.037 16.588 8.053 1.00 48.69 77 ILE A N 1
ATOM 616 C CA . ILE A 1 77 ? 40.093 16.945 6.994 1.00 46.71 77 ILE A CA 1
ATOM 617 C C . ILE A 1 77 ? 40.070 18.404 6.529 1.00 52.75 77 ILE A C 1
ATOM 618 O O . ILE A 1 77 ? 39.893 19.328 7.323 1.00 58.30 77 ILE A O 1
ATOM 623 N N . LYS A 1 78 ? 40.226 18.596 5.229 1.00 50.26 78 LYS A N 1
ATOM 624 C CA . LYS A 1 78 ? 40.187 19.917 4.617 1.00 54.98 78 LYS A CA 1
ATOM 625 C C . LYS A 1 78 ? 38.980 19.919 3.678 1.00 51.27 78 LYS A C 1
ATOM 626 O O . LYS A 1 78 ? 38.792 18.985 2.902 1.00 44.12 78 LYS A O 1
ATOM 632 N N . VAL A 1 79 ? 38.154 20.955 3.762 1.00 47.13 79 VAL A N 1
ATOM 633 C CA . VAL A 1 79 ? 36.971 21.051 2.909 1.00 49.01 79 VAL A CA 1
ATOM 634 C C . VAL A 1 79 ? 37.026 22.339 2.092 1.00 54.94 79 VAL A C 1
ATOM 635 O O . VAL A 1 79 ? 37.148 23.431 2.644 1.00 52.74 79 VAL A O 1
ATOM 639 N N . GLU A 1 80 ? 36.965 22.202 0.775 1.00 55.25 80 GLU A N 1
ATOM 640 C CA . GLU A 1 80 ? 36.982 23.354 -0.103 1.00 65.31 80 GLU A CA 1
ATOM 641 C C . GLU A 1 80 ? 35.728 23.343 -0.941 1.00 69.77 80 GLU A C 1
ATOM 642 O O . GLU A 1 80 ? 35.337 22.292 -1.452 1.00 64.71 80 GLU A O 1
ATOM 648 N N . LYS A 1 81 ? 35.089 24.499 -1.078 1.00 70.61 81 LYS A N 1
ATOM 649 C CA . LYS A 1 81 ? 33.891 24.575 -1.906 1.00 67.82 81 LYS A CA 1
ATOM 650 C C . LYS A 1 81 ? 34.313 24.654 -3.361 1.00 60.97 81 LYS A C 1
ATOM 651 O O . LYS A 1 81 ? 35.209 25.428 -3.717 1.00 54.69 81 LYS A O 1
ATOM 657 N N . ILE A 1 82 ? 33.677 23.846 -4.200 1.00 55.02 82 ILE A N 1
ATOM 658 C CA . ILE A 1 82 ? 33.995 23.853 -5.619 1.00 54.38 82 ILE A CA 1
ATOM 659 C C . ILE A 1 82 ? 33.258 25.048 -6.177 1.00 63.62 82 ILE A C 1
ATOM 660 O O . ILE A 1 82 ? 32.032 25.171 -6.032 1.00 65.31 82 ILE A O 1
ATOM 665 N N . GLU A 1 83 ? 34.017 25.927 -6.824 1.00 64.31 83 GLU A N 1
ATOM 666 C CA . GLU A 1 83 ? 33.453 27.188 -7.346 1.00 67.26 83 GLU A CA 1
ATOM 667 C C . GLU A 1 83 ? 33.538 27.294 -8.885 1.00 66.21 83 GLU A C 1
ATOM 668 O O . GLU A 1 83 ? 34.311 26.528 -9.498 1.00 64.63 83 GLU A O 1
#

Solvent-accessible surface area: 6361 Å² total; per-residue (Å²): 97,17,74,0,17,0,23,17,54,54,75,190,77,83,130,24,94,98,2,103,85,60,37,121,51,51,48,172,125,46,118,104,142,40,171,142,35,84,30,121,143,129,50,64,34,123,23,151,151,60,81,100,103,5,75,85,96,0,63,76,49,0,136,156,148,52,8,70,80,118,84,45,34,72,80,14,109,24,109,88,76,188